Protein AF-A0A376ZIM9-F1 (afdb_monomer)

Solvent-accessible surface area (backbone atoms only — not comparable to full-atom values): 6672 Å² total; per-residue (Å²): 84,47,61,28,30,46,41,84,86,79,57,55,72,43,60,91,44,86,32,58,96,86,45,87,28,21,47,46,56,52,90,100,33,79,86,59,50,32,34,27,37,82,88,78,52,47,81,41,45,79,92,59,64,59,61,91,82,28,34,39,34,21,88,91,70,45,32,31,25,73,78,85,77,60,39,24,40,64,84,70,44,77,51,54,78,82,41,66,86,52,74,84,65,84,76,84,69,92,68,99,64,62,68,60,68,79,36,101

pLDDT: mean 83.56, std 18.48, range [37.84, 97.38]

Radius of gyration: 17.23 Å; Cα contacts (8 Å, |Δi|>4): 172; chains: 1; bounding box: 36×31×48 Å

Organism: Escherichia coli (NCBI:txid562)

Structure (mmCIF, N/CA/C/O backbone):
data_AF-A0A376ZIM9-F1
#
_entry.id   AF-A0A376ZIM9-F1
#
loop_
_atom_site.group_PDB
_atom_site.id
_atom_site.type_symbol
_atom_site.label_atom_id
_atom_site.label_alt_id
_atom_site.label_comp_id
_atom_site.label_asym_id
_atom_site.label_entity_id
_atom_site.label_seq_id
_atom_site.pdbx_PDB_ins_code
_atom_site.Cartn_x
_atom_site.Cartn_y
_atom_site.Cartn_z
_atom_site.occupancy
_atom_site.B_iso_or_equiv
_atom_site.auth_seq_id
_atom_site.auth_comp_id
_atom_site.auth_asym_id
_atom_site.auth_atom_id
_atom_site.pdbx_PDB_model_num
ATOM 1 N N . MET A 1 1 ? 9.281 7.325 -2.479 1.00 88.75 1 MET A N 1
ATOM 2 C CA . MET A 1 1 ? 8.373 6.208 -2.868 1.00 88.75 1 MET A CA 1
ATOM 3 C C . MET A 1 1 ? 7.380 5.901 -1.747 1.00 88.75 1 MET A C 1
ATOM 5 O O . MET A 1 1 ? 7.650 6.262 -0.607 1.00 88.75 1 MET A O 1
ATOM 9 N N . ARG A 1 2 ? 6.262 5.219 -2.035 1.00 94.75 2 ARG A N 1
ATOM 10 C CA . ARG A 1 2 ? 5.334 4.658 -1.029 1.00 94.75 2 ARG A CA 1
ATOM 11 C C . ARG A 1 2 ? 5.146 3.157 -1.237 1.00 94.75 2 ARG A C 1
ATOM 13 O O . ARG A 1 2 ? 5.186 2.696 -2.373 1.00 94.75 2 ARG A O 1
ATOM 20 N N . PHE A 1 3 ? 4.945 2.412 -0.153 1.00 95.88 3 PHE A N 1
ATOM 21 C CA . PHE A 1 3 ? 4.714 0.969 -0.205 1.00 95.88 3 PHE A CA 1
ATOM 22 C C . PHE A 1 3 ? 3.219 0.665 -0.320 1.00 95.88 3 PHE A C 1
ATOM 24 O O . PHE A 1 3 ? 2.446 0.974 0.587 1.00 95.88 3 PHE A O 1
ATOM 31 N N . TYR A 1 4 ? 2.830 0.075 -1.444 1.00 96.94 4 TYR A N 1
ATOM 32 C CA . TYR A 1 4 ? 1.470 -0.340 -1.752 1.00 96.94 4 TYR A CA 1
ATOM 33 C C . TYR A 1 4 ? 1.302 -1.832 -1.482 1.00 96.94 4 TYR A C 1
ATOM 35 O O . TYR A 1 4 ? 2.121 -2.645 -1.911 1.00 96.94 4 TYR A O 1
ATOM 43 N N . VAL A 1 5 ? 0.209 -2.183 -0.817 1.00 96.38 5 VAL A N 1
ATOM 44 C CA . VAL A 1 5 ? -0.208 -3.548 -0.488 1.00 96.38 5 VAL A CA 1
ATOM 45 C C . VAL A 1 5 ? -1.631 -3.769 -0.994 1.00 96.38 5 VAL A C 1
ATOM 47 O O . VAL A 1 5 ? -2.455 -2.853 -0.967 1.00 96.38 5 VAL A O 1
ATOM 50 N N . SER A 1 6 ? -1.927 -4.970 -1.483 1.00 96.44 6 SER A N 1
ATOM 51 C CA . SER A 1 6 ? -3.281 -5.319 -1.922 1.00 96.44 6 SER A CA 1
ATOM 52 C C . SER A 1 6 ? -4.182 -5.584 -0.722 1.00 96.44 6 SER A C 1
ATOM 54 O O . SER A 1 6 ? -3.791 -6.263 0.226 1.00 96.44 6 SER A O 1
ATOM 56 N N . CYS A 1 7 ? -5.413 -5.078 -0.764 1.00 96.69 7 CYS A N 1
ATOM 57 C CA . CYS A 1 7 ? -6.431 -5.476 0.201 1.00 96.69 7 CYS A CA 1
ATOM 58 C C . CYS A 1 7 ? -6.737 -6.982 0.049 1.00 96.69 7 CYS A C 1
ATOM 60 O O . CYS A 1 7 ? -7.053 -7.412 -1.061 1.00 96.69 7 CYS A O 1
ATOM 62 N N . PRO A 1 8 ? -6.731 -7.781 1.133 1.00 96.75 8 PRO A N 1
ATOM 63 C CA . PRO A 1 8 ? -7.021 -9.217 1.057 1.00 96.75 8 PRO A CA 1
ATOM 64 C C . PRO A 1 8 ? -8.478 -9.532 0.680 1.00 96.75 8 PRO A C 1
ATOM 66 O O . PRO A 1 8 ? -8.778 -10.653 0.278 1.00 96.75 8 PRO A O 1
ATOM 69 N N . HIS A 1 9 ? -9.388 -8.558 0.789 1.00 97.31 9 HIS A N 1
ATOM 70 C CA . HIS A 1 9 ? -10.812 -8.753 0.509 1.00 97.31 9 HIS A CA 1
ATOM 71 C C . HIS A 1 9 ? -11.238 -8.263 -0.880 1.00 97.31 9 HIS A C 1
ATOM 73 O O . HIS A 1 9 ? -12.077 -8.905 -1.505 1.00 97.31 9 HIS A O 1
ATOM 79 N N . CYS A 1 10 ? -10.681 -7.148 -1.374 1.00 96.94 10 CYS A N 1
ATOM 80 C CA . CYS A 1 10 ? -11.051 -6.585 -2.682 1.00 96.94 10 CYS A CA 1
ATOM 81 C C . CYS A 1 10 ? -9.926 -6.602 -3.728 1.00 96.94 10 CYS A C 1
ATOM 83 O O . CYS A 1 10 ? -10.190 -6.346 -4.896 1.00 96.94 10 CYS A O 1
ATOM 85 N N . GLY A 1 11 ? -8.684 -6.908 -3.342 1.00 95.50 11 GLY A N 1
ATOM 86 C CA . GLY A 1 11 ? -7.532 -6.996 -4.247 1.00 95.50 11 GLY A CA 1
ATOM 87 C C . GLY A 1 11 ? -6.909 -5.654 -4.646 1.00 95.50 11 GLY A C 1
ATOM 88 O O . GLY A 1 11 ? -5.746 -5.633 -5.056 1.00 95.50 11 GLY A O 1
ATOM 89 N N . GLU A 1 12 ? -7.628 -4.543 -4.476 1.00 96.50 12 GLU A N 1
ATOM 90 C CA . GLU A 1 12 ? -7.140 -3.211 -4.838 1.00 96.50 12 GLU A CA 1
ATOM 91 C C . GLU A 1 12 ? -5.893 -2.823 -4.034 1.00 96.50 12 GLU A C 1
ATOM 93 O O . GLU A 1 12 ? -5.822 -3.017 -2.813 1.00 96.50 12 GLU A O 1
ATOM 98 N N . ALA A 1 13 ? -4.895 -2.284 -4.736 1.00 95.06 13 ALA A N 1
ATOM 99 C CA . ALA A 1 13 ? -3.636 -1.855 -4.143 1.00 95.06 13 ALA A CA 1
ATOM 100 C C . ALA A 1 13 ? -3.784 -0.477 -3.488 1.00 95.06 13 ALA A C 1
ATOM 102 O O . ALA A 1 13 ? -4.355 0.448 -4.062 1.00 95.06 13 ALA A O 1
ATOM 103 N N . GLN A 1 14 ? -3.237 -0.331 -2.287 1.00 95.44 14 GLN A N 1
ATOM 104 C CA . GLN A 1 14 ? -3.276 0.905 -1.505 1.00 95.44 14 GLN A CA 1
ATOM 105 C C . GLN A 1 14 ? -2.013 1.012 -0.655 1.00 95.44 14 GLN A C 1
ATOM 107 O O . GLN A 1 14 ? -1.475 -0.002 -0.209 1.00 95.44 14 GLN A O 1
ATOM 112 N N . TYR A 1 15 ? -1.547 2.225 -0.383 1.00 95.25 15 TYR A N 1
ATOM 113 C CA . TYR A 1 15 ? -0.568 2.430 0.682 1.00 95.25 15 TYR A CA 1
ATOM 114 C C . TYR A 1 15 ? -1.299 2.731 1.987 1.00 95.25 15 TYR A C 1
ATOM 116 O O . TYR A 1 15 ? -2.338 3.394 2.003 1.00 95.25 15 TYR A O 1
ATOM 124 N N . LEU A 1 16 ? -0.762 2.229 3.096 1.00 94.06 16 LEU A N 1
ATOM 125 C CA . LEU A 1 16 ? -1.421 2.376 4.387 1.00 94.06 16 LEU A CA 1
ATOM 126 C C . LEU A 1 16 ? -1.259 3.801 4.923 1.00 94.06 16 LEU A C 1
ATOM 128 O O . LEU A 1 16 ? -0.153 4.342 4.979 1.00 94.06 16 LEU A O 1
ATOM 132 N N . LYS A 1 17 ? -2.378 4.398 5.333 1.00 93.31 17 LYS A N 1
ATOM 133 C CA . LYS A 1 17 ? -2.453 5.742 5.914 1.00 93.31 17 LYS A CA 1
ATOM 134 C C . LYS A 1 17 ? -2.888 5.675 7.372 1.00 93.31 17 LYS A C 1
ATOM 136 O O . LYS A 1 17 ? -3.780 4.907 7.736 1.00 93.31 17 LYS A O 1
ATOM 141 N N . PHE A 1 18 ? -2.324 6.549 8.197 1.00 90.12 18 PHE A N 1
ATOM 142 C CA . PHE A 1 18 ? -2.973 6.892 9.457 1.00 90.12 18 PHE A CA 1
ATOM 143 C C . PHE A 1 18 ? -4.256 7.656 9.122 1.00 90.12 18 PHE A C 1
ATOM 145 O O . PHE A 1 18 ? -4.209 8.643 8.389 1.00 90.12 18 PHE A O 1
ATOM 152 N N . GLY A 1 19 ? -5.397 7.149 9.585 1.00 82.50 19 GLY A N 1
ATOM 153 C CA . GLY A 1 19 ? -6.662 7.867 9.487 1.00 82.50 19 GLY A CA 1
ATOM 154 C C . GLY A 1 19 ? -6.821 8.815 10.673 1.00 82.50 19 GLY A C 1
ATOM 155 O O . GLY A 1 19 ? -6.282 8.561 11.749 1.00 82.50 19 GLY A O 1
ATOM 156 N N . ASP A 1 20 ? -7.581 9.889 10.487 1.00 85.56 20 ASP A N 1
ATOM 157 C CA . ASP A 1 20 ? -8.150 10.671 11.590 1.00 85.56 20 ASP A CA 1
ATOM 158 C C . ASP A 1 20 ? -9.634 10.313 11.794 1.00 85.56 20 ASP A C 1
ATOM 160 O O . ASP A 1 20 ? -10.154 9.408 11.140 1.00 85.56 20 ASP A O 1
ATOM 164 N N . GLU A 1 21 ? -10.333 10.992 12.705 1.00 84.44 21 GLU A N 1
ATOM 165 C CA . GLU A 1 21 ? -11.763 10.755 12.963 1.00 84.44 21 GLU A CA 1
ATOM 166 C C . GLU A 1 21 ? -12.638 10.990 11.718 1.00 84.44 21 GLU A C 1
ATOM 168 O O . GLU A 1 21 ? -13.624 10.285 11.512 1.00 84.44 21 GLU A O 1
ATOM 173 N N . SER A 1 22 ? -12.247 11.929 10.855 1.00 88.25 22 SER A N 1
ATOM 174 C CA . SER A 1 22 ? -13.001 12.325 9.662 1.00 88.25 22 SER A CA 1
ATOM 175 C C . SER A 1 22 ? -12.704 11.476 8.424 1.00 88.25 22 SER A C 1
ATOM 177 O O . SER A 1 22 ? -13.500 11.435 7.485 1.00 88.25 22 SER A O 1
ATOM 179 N N . THR A 1 23 ? -11.567 10.781 8.410 1.00 91.75 23 THR A N 1
ATOM 180 C CA . THR A 1 23 ? -11.124 9.982 7.269 1.00 91.75 23 THR A CA 1
ATOM 181 C C . THR A 1 23 ? -11.912 8.667 7.235 1.00 91.75 23 THR A C 1
ATOM 183 O O . THR A 1 23 ? -11.852 7.909 8.204 1.00 91.75 23 THR A O 1
ATOM 186 N N . PRO A 1 24 ? -12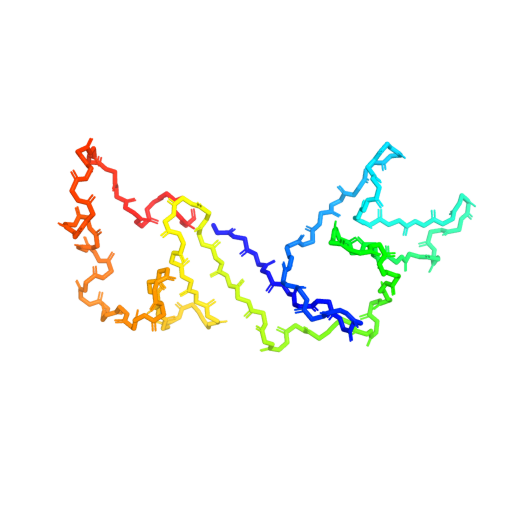.630 8.328 6.148 1.00 92.88 24 PRO A N 1
ATOM 187 C CA . PRO A 1 24 ? -13.461 7.117 6.093 1.00 92.88 24 PRO A CA 1
ATOM 188 C C . PRO A 1 24 ? -12.655 5.809 5.966 1.00 92.88 24 PRO A C 1
ATOM 190 O O . PRO A 1 24 ? -13.226 4.725 6.014 1.00 92.88 24 PRO A O 1
ATOM 193 N N . PHE A 1 25 ? -11.335 5.904 5.816 1.00 95.56 25 PHE A N 1
ATOM 194 C CA . PHE A 1 25 ? -10.394 4.793 5.688 1.00 95.56 25 PHE A CA 1
ATOM 195 C C . PHE A 1 25 ? -9.175 4.996 6.604 1.00 95.56 25 PHE A C 1
ATOM 197 O O . PHE A 1 25 ? -9.082 5.994 7.325 1.00 95.56 25 PHE A O 1
ATOM 204 N N . GLY A 1 26 ? -8.220 4.067 6.562 1.00 95.56 26 GLY A N 1
ATOM 205 C CA . GLY A 1 26 ? -6.970 4.154 7.317 1.00 95.56 26 GLY A CA 1
ATOM 206 C C . GLY A 1 26 ? -6.982 3.328 8.601 1.00 95.56 26 GLY A C 1
ATOM 207 O O . GLY A 1 26 ? -7.874 2.511 8.824 1.00 95.56 26 GLY A O 1
ATOM 208 N N . LEU A 1 27 ? -5.973 3.537 9.446 1.00 94.25 27 LEU A N 1
ATOM 209 C CA . LEU A 1 27 ? -5.867 2.886 10.756 1.00 94.25 27 LEU A CA 1
ATOM 210 C C . LEU A 1 27 ? -6.982 3.361 11.705 1.00 94.25 27 LEU A C 1
ATOM 212 O O . LEU A 1 27 ? -7.154 4.566 11.889 1.00 94.25 27 LEU A O 1
ATOM 216 N N . LYS A 1 28 ? -7.713 2.424 12.313 1.00 93.50 28 LYS A N 1
ATOM 217 C CA . LYS A 1 28 ? -8.847 2.665 13.218 1.00 93.50 28 LYS A CA 1
ATOM 218 C C . LYS A 1 28 ? -8.797 1.729 14.420 1.00 93.50 28 LYS A C 1
ATOM 220 O O . LYS A 1 28 ? -8.171 0.677 14.361 1.00 93.50 28 LYS A O 1
ATOM 225 N N . TRP A 1 29 ? -9.463 2.127 15.496 1.00 93.38 29 TRP A N 1
ATOM 226 C CA . TRP A 1 29 ? -9.678 1.341 16.709 1.00 93.38 29 TRP A CA 1
ATOM 227 C C . TRP A 1 29 ? -10.943 1.852 17.408 1.00 93.38 29 TRP A C 1
ATOM 229 O O . TRP A 1 29 ? -11.370 2.992 17.195 1.00 93.38 29 TRP A O 1
ATOM 239 N N . GLU A 1 30 ? -11.558 1.014 18.231 1.00 90.62 30 GLU A N 1
ATOM 240 C CA . GLU A 1 30 ? -12.664 1.398 19.098 1.00 90.62 30 GLU A CA 1
ATOM 241 C C . GLU A 1 30 ? -12.188 2.317 20.228 1.00 90.62 30 GLU A C 1
ATOM 243 O O . GLU A 1 30 ? -11.066 2.222 20.735 1.00 90.62 30 GLU A O 1
ATOM 248 N N . LYS A 1 31 ? -13.064 3.234 20.647 1.00 90.25 31 LYS A N 1
ATOM 249 C CA . LYS A 1 31 ? -12.766 4.154 21.744 1.00 90.25 31 LYS A CA 1
ATOM 250 C C . LYS A 1 31 ? -12.457 3.361 23.020 1.00 90.25 31 LYS A C 1
ATOM 252 O O . LYS A 1 31 ? -13.179 2.433 23.359 1.00 90.25 31 LYS A O 1
ATOM 257 N N . ASP A 1 32 ? -11.393 3.758 23.715 1.00 93.38 32 ASP A N 1
ATOM 258 C CA . ASP A 1 32 ? -10.913 3.131 24.955 1.00 93.38 32 ASP A CA 1
ATOM 259 C C . ASP A 1 32 ? -10.397 1.675 24.804 1.00 93.38 32 ASP A C 1
ATOM 261 O O . ASP A 1 32 ? -10.078 1.045 25.810 1.00 93.38 32 ASP A O 1
ATOM 265 N N . SER A 1 33 ? -10.236 1.162 23.572 1.00 93.25 33 SER A N 1
ATOM 266 C CA . SER A 1 33 ? -9.708 -0.185 23.272 1.00 93.25 33 SER A CA 1
ATOM 267 C C . SER A 1 33 ? -8.653 -0.136 22.149 1.00 93.25 33 SER A C 1
ATOM 269 O O . SER A 1 33 ? -8.947 -0.426 20.988 1.00 93.25 33 SER A O 1
ATOM 271 N N . PRO A 1 34 ? -7.400 0.265 22.431 1.00 89.25 34 PRO A N 1
ATOM 272 C CA . PRO A 1 34 ? -6.340 0.348 21.416 1.00 89.25 34 PRO A CA 1
ATOM 273 C C . PRO A 1 34 ? -5.959 -1.009 20.792 1.00 89.25 34 PRO A C 1
ATOM 275 O O . PRO A 1 34 ? -5.399 -1.053 19.700 1.00 89.25 34 PRO A O 1
ATOM 278 N N . GLU A 1 35 ? -6.254 -2.120 21.463 1.00 92.31 35 GLU A N 1
ATOM 279 C CA . GLU A 1 35 ? -6.044 -3.485 20.974 1.00 92.31 35 GLU A CA 1
ATOM 280 C C . GLU A 1 35 ? -7.012 -3.892 19.856 1.00 92.31 35 GLU A C 1
ATOM 282 O O . GLU A 1 35 ? -6.709 -4.812 19.099 1.00 92.31 35 GLU A O 1
ATOM 287 N N . SER A 1 36 ? -8.135 -3.184 19.704 1.00 92.44 36 SER A N 1
ATOM 288 C CA . SER A 1 36 ? -9.106 -3.391 18.621 1.00 92.44 36 SER A CA 1
ATOM 289 C C . SER A 1 36 ? -8.643 -2.818 17.276 1.00 92.44 36 SER A C 1
ATOM 291 O O . SER A 1 36 ? -9.456 -2.569 16.395 1.00 92.44 36 SER A O 1
ATOM 293 N N . VAL A 1 37 ? -7.345 -2.561 17.104 1.00 93.62 37 VAL A N 1
ATOM 294 C CA . VAL A 1 37 ? -6.812 -1.899 15.914 1.00 93.62 37 VAL A CA 1
ATOM 295 C C . VAL A 1 37 ? -7.053 -2.711 14.634 1.00 93.62 37 VAL A C 1
ATOM 297 O O . VAL A 1 37 ? -6.775 -3.911 14.555 1.00 93.62 37 VAL A O 1
ATOM 300 N N . PHE A 1 38 ? -7.535 -2.036 13.596 1.00 95.19 38 PHE A N 1
ATOM 301 C CA . PHE A 1 38 ? -7.689 -2.564 12.242 1.00 95.19 38 PHE A CA 1
ATOM 302 C C . PHE A 1 38 ? -7.433 -1.467 11.209 1.00 95.19 38 PHE A C 1
ATOM 304 O O . PHE A 1 38 ? -7.355 -0.278 11.524 1.00 95.19 38 PHE A O 1
ATOM 311 N N . TYR A 1 39 ? -7.299 -1.865 9.950 1.00 96.44 39 TYR A N 1
ATOM 312 C CA . TYR A 1 39 ? -7.207 -0.943 8.828 1.00 96.44 39 TYR A CA 1
ATOM 313 C C . TYR A 1 39 ? -8.491 -0.986 7.999 1.00 96.44 39 TYR A C 1
ATOM 315 O O . TYR A 1 39 ? -8.965 -2.065 7.655 1.00 96.44 39 TYR A O 1
ATOM 323 N N . LEU A 1 40 ? -9.039 0.175 7.642 1.00 97.06 40 LEU A N 1
ATOM 324 C CA . LEU A 1 40 ? -10.118 0.287 6.660 1.00 97.06 40 LEU A CA 1
ATOM 325 C C . LEU A 1 40 ? -9.546 0.577 5.278 1.00 97.06 40 LEU A C 1
ATOM 327 O O . LEU A 1 40 ? -8.850 1.576 5.084 1.00 97.06 40 LEU A O 1
ATOM 331 N N . CYS A 1 41 ? -9.869 -0.283 4.314 1.00 96.56 41 CYS A N 1
ATOM 332 C CA . CYS A 1 41 ? -9.483 -0.112 2.916 1.00 96.56 41 CYS A CA 1
ATOM 333 C C . CYS A 1 41 ? -10.040 1.193 2.324 1.00 96.56 41 CYS A C 1
ATOM 335 O O . CYS A 1 41 ? -11.218 1.498 2.494 1.00 96.56 41 CYS A O 1
ATOM 337 N N . GLU A 1 42 ? -9.215 1.928 1.576 1.00 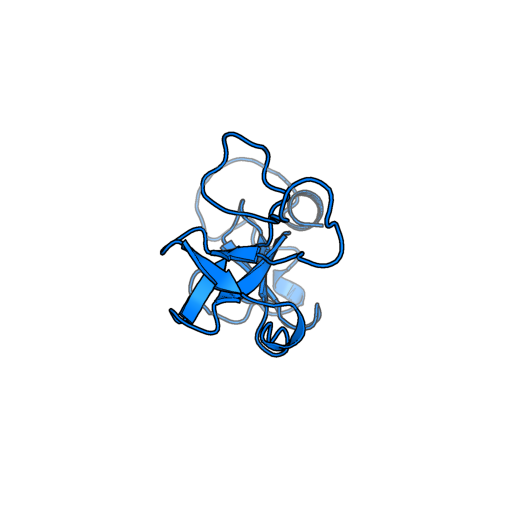96.38 42 GLU A N 1
ATOM 338 C CA . GLU A 1 42 ? -9.604 3.206 0.964 1.00 96.38 42 GLU A CA 1
ATOM 339 C C . GLU A 1 42 ? -10.567 3.061 -0.217 1.00 96.38 42 GLU A C 1
ATOM 341 O O . GLU A 1 42 ? -11.317 3.987 -0.509 1.00 96.38 42 GLU A O 1
ATOM 346 N N . HIS A 1 43 ? -10.577 1.892 -0.862 1.00 96.88 43 HIS A N 1
ATOM 347 C CA . HIS A 1 43 ? -11.388 1.638 -2.053 1.00 96.88 43 HIS A CA 1
ATOM 348 C C . HIS A 1 43 ? -12.819 1.230 -1.707 1.00 96.88 43 HIS A C 1
ATOM 350 O O . HIS A 1 43 ? -13.775 1.741 -2.282 1.00 96.88 43 HIS A O 1
ATOM 356 N N . HIS A 1 44 ? -12.967 0.312 -0.748 1.00 96.69 44 HIS A N 1
ATOM 357 C CA . HIS A 1 44 ? -14.252 -0.333 -0.447 1.00 96.69 44 HIS A CA 1
ATOM 358 C C . HIS A 1 44 ? -14.586 -0.404 1.052 1.00 96.69 44 HIS A C 1
ATOM 360 O O . HIS A 1 44 ? -15.577 -1.028 1.423 1.00 96.69 44 HIS A O 1
ATOM 366 N N . GLY A 1 45 ? -13.771 0.187 1.933 1.00 95.50 45 GLY A N 1
ATOM 367 C CA . GLY A 1 45 ? -14.031 0.177 3.378 1.00 95.50 45 GLY A CA 1
ATOM 368 C C . GLY A 1 45 ? -13.945 -1.207 4.028 1.00 95.50 45 GLY A C 1
ATOM 369 O O . GLY A 1 45 ? -14.516 -1.417 5.094 1.00 95.50 45 GLY A O 1
ATOM 370 N N . CYS A 1 46 ? -13.262 -2.171 3.402 1.00 97.38 46 CYS A N 1
ATOM 371 C CA . CYS A 1 46 ? -13.036 -3.487 3.995 1.00 97.38 46 CYS A CA 1
ATOM 372 C C . CYS A 1 46 ? -12.255 -3.351 5.309 1.00 97.38 46 CYS A C 1
ATOM 374 O O . CYS A 1 46 ? -11.232 -2.665 5.337 1.00 97.38 46 CYS A O 1
ATOM 376 N N . VAL A 1 47 ? -12.714 -4.032 6.358 1.00 96.69 47 VAL A N 1
ATOM 377 C CA . VAL A 1 47 ? -11.971 -4.196 7.614 1.00 96.69 47 VAL A CA 1
ATOM 378 C C . VAL A 1 47 ? -10.852 -5.198 7.367 1.00 96.69 47 VAL A C 1
ATOM 380 O O . VAL A 1 47 ? -11.130 -6.299 6.917 1.00 96.69 47 VAL A O 1
ATOM 383 N N . ILE A 1 48 ? -9.608 -4.802 7.624 1.00 96.81 48 ILE A N 1
ATOM 384 C CA . ILE A 1 48 ? -8.416 -5.634 7.452 1.00 96.81 48 ILE A CA 1
ATOM 385 C C . ILE A 1 48 ? -7.706 -5.711 8.799 1.00 96.81 48 ILE A C 1
ATOM 387 O O . ILE A 1 48 ? -7.240 -4.690 9.322 1.00 96.81 48 ILE A O 1
ATOM 391 N N . HIS A 1 49 ? -7.583 -6.912 9.351 1.00 95.19 49 HIS A N 1
ATOM 392 C CA . HIS A 1 49 ? -6.769 -7.139 10.537 1.00 95.19 49 HIS A CA 1
ATOM 393 C C . HIS A 1 49 ? -5.299 -7.348 10.176 1.00 95.19 49 HIS A C 1
ATOM 395 O O . HIS A 1 49 ? -4.951 -7.825 9.095 1.00 95.19 49 HIS A O 1
ATOM 401 N N . GLN A 1 50 ? -4.411 -7.041 11.124 1.00 91.19 50 GLN A N 1
ATOM 402 C CA . GLN A 1 50 ? -2.963 -7.183 10.941 1.00 91.19 50 GLN A CA 1
ATOM 403 C C . GLN A 1 50 ? -2.547 -8.595 10.490 1.00 91.19 50 GLN A C 1
ATOM 405 O O . GLN A 1 50 ? -1.603 -8.735 9.719 1.00 91.19 50 GLN A O 1
ATOM 410 N N . SER A 1 51 ? -3.245 -9.639 10.946 1.00 93.62 51 SER A N 1
ATOM 411 C CA . SER A 1 51 ? -2.982 -11.033 10.563 1.00 93.62 51 SER A CA 1
ATOM 412 C C . SER A 1 51 ? -3.370 -11.375 9.121 1.00 93.62 51 SER A C 1
ATOM 414 O O . SER A 1 51 ? -2.913 -12.388 8.604 1.00 93.62 51 SER A O 1
ATOM 416 N N . GLU A 1 52 ? -4.223 -10.570 8.487 1.00 95.19 52 GLU A N 1
ATOM 417 C CA . GLU A 1 52 ? -4.710 -10.780 7.115 1.00 95.19 52 GLU A CA 1
ATOM 418 C C . GLU A 1 52 ? -3.874 -10.023 6.079 1.00 95.19 52 GLU A C 1
ATOM 420 O O . GLU A 1 52 ? -3.996 -10.260 4.877 1.00 95.19 52 GLU A O 1
ATOM 425 N N . LEU A 1 53 ? -3.033 -9.090 6.529 1.00 91.69 53 LEU A N 1
ATOM 426 C CA . LEU A 1 53 ? -2.267 -8.223 5.651 1.00 91.69 53 LEU A CA 1
ATOM 427 C C . LEU A 1 53 ? -1.060 -8.964 5.052 1.00 91.69 53 LEU A C 1
ATOM 429 O O . LEU A 1 53 ? 0.015 -9.023 5.653 1.00 91.69 53 LEU A O 1
ATOM 433 N N . ASP A 1 54 ? -1.222 -9.480 3.834 1.00 91.69 54 ASP A N 1
ATOM 434 C CA . ASP A 1 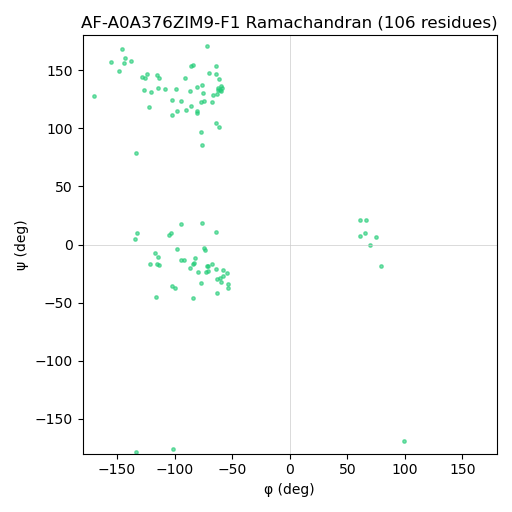54 ? -0.127 -10.049 3.046 1.00 91.69 54 ASP A CA 1
ATOM 435 C C . ASP A 1 54 ? 0.694 -8.952 2.347 1.00 91.69 54 ASP A C 1
ATOM 437 O O . ASP A 1 54 ? 0.235 -8.273 1.427 1.00 91.69 54 ASP A O 1
ATOM 441 N N . GLN A 1 55 ? 1.946 -8.799 2.777 1.00 92.00 55 GLN A N 1
ATOM 442 C CA . GLN A 1 55 ? 2.889 -7.826 2.220 1.00 92.00 55 GLN A CA 1
ATOM 443 C C . GLN A 1 55 ? 3.852 -8.443 1.196 1.00 92.00 55 GLN A C 1
ATOM 445 O O . GLN A 1 55 ? 4.639 -7.716 0.591 1.00 92.00 55 GLN A O 1
ATOM 450 N N . SER A 1 56 ? 3.799 -9.760 0.968 1.00 91.31 56 SER A N 1
ATOM 451 C CA . SER A 1 56 ? 4.743 -10.478 0.096 1.00 91.31 56 SER A CA 1
ATOM 452 C C . SER A 1 56 ? 4.721 -9.988 -1.356 1.00 91.31 56 SER A C 1
ATOM 454 O O . SER A 1 56 ? 5.734 -10.033 -2.052 1.00 91.31 56 SER A O 1
ATOM 456 N N . ASN A 1 57 ? 3.574 -9.474 -1.803 1.00 88.62 57 ASN A N 1
ATOM 457 C CA . ASN A 1 57 ? 3.374 -8.931 -3.143 1.00 88.62 57 ASN A CA 1
ATOM 458 C C . ASN A 1 57 ? 3.362 -7.400 -3.209 1.00 88.62 57 ASN A C 1
ATOM 460 O O . ASN A 1 57 ? 3.024 -6.841 -4.258 1.00 88.62 57 ASN A O 1
ATOM 464 N N . GLY A 1 58 ? 3.721 -6.731 -2.114 1.00 94.94 58 GLY A N 1
ATOM 465 C CA . GLY A 1 58 ? 3.733 -5.279 -2.054 1.00 94.94 58 GLY A CA 1
ATOM 466 C C . GLY A 1 58 ? 4.744 -4.657 -3.019 1.00 94.94 58 GLY A C 1
ATOM 467 O O . GLY A 1 58 ? 5.743 -5.272 -3.401 1.00 94.94 58 GLY A O 1
ATOM 468 N N . ARG A 1 59 ? 4.468 -3.424 -3.440 1.00 96.12 59 ARG A N 1
ATOM 469 C CA . ARG A 1 59 ? 5.296 -2.671 -4.389 1.00 96.12 59 ARG A CA 1
ATOM 470 C C . ARG A 1 59 ? 5.646 -1.313 -3.809 1.00 96.12 59 ARG A C 1
ATOM 472 O O . ARG A 1 59 ? 4.772 -0.590 -3.340 1.00 96.12 59 ARG A O 1
ATOM 479 N N . TRP A 1 60 ? 6.909 -0.932 -3.896 1.00 95.38 60 TRP A N 1
ATOM 480 C CA . TRP A 1 60 ? 7.324 0.452 -3.714 1.00 95.38 60 TRP A CA 1
ATOM 481 C C . TRP A 1 60 ? 7.071 1.200 -5.011 1.00 95.38 60 TRP A C 1
ATOM 483 O O . TRP A 1 60 ? 7.685 0.874 -6.020 1.00 95.38 60 TRP A O 1
ATOM 493 N N . ILE A 1 61 ? 6.168 2.175 -4.993 1.00 94.81 61 ILE A N 1
ATOM 494 C CA . ILE A 1 61 ? 5.778 2.962 -6.165 1.00 94.81 61 ILE A CA 1
ATOM 495 C C . ILE A 1 61 ? 6.212 4.414 -5.949 1.00 94.81 61 ILE A C 1
ATOM 497 O O . ILE A 1 61 ? 6.026 4.983 -4.866 1.00 94.81 61 ILE A O 1
ATOM 501 N N . CYS A 1 62 ? 6.816 5.027 -6.963 1.00 91.69 62 CYS A N 1
ATOM 502 C CA . CYS A 1 62 ? 7.047 6.464 -6.990 1.00 91.69 62 CYS A CA 1
ATOM 503 C C . CYS A 1 62 ? 5.814 7.172 -7.551 1.00 91.69 62 CYS A C 1
ATOM 505 O O . CYS A 1 62 ? 5.441 6.957 -8.697 1.00 91.69 62 CYS A O 1
ATOM 507 N N . GLU A 1 63 ? 5.190 8.041 -6.763 1.00 89.00 63 GLU A N 1
ATOM 508 C CA . GLU A 1 63 ? 3.947 8.717 -7.164 1.00 89.00 63 GLU A CA 1
ATOM 509 C C . GLU A 1 63 ? 4.165 9.769 -8.257 1.00 89.00 63 GLU A C 1
ATOM 511 O O . GLU A 1 63 ? 3.244 10.074 -9.006 1.00 89.00 63 GLU A O 1
ATOM 516 N N . ASN A 1 64 ? 5.392 10.283 -8.387 1.00 86.88 64 ASN A N 1
ATOM 517 C CA . ASN A 1 64 ? 5.730 11.280 -9.399 1.00 86.88 64 ASN A CA 1
ATOM 518 C C . ASN A 1 64 ? 5.887 10.661 -10.795 1.00 86.88 64 ASN A C 1
ATOM 520 O O . ASN A 1 64 ? 5.605 11.319 -11.789 1.00 86.88 64 ASN A O 1
ATOM 524 N N . THR A 1 65 ? 6.374 9.418 -10.873 1.00 86.50 65 THR A N 1
ATOM 525 C CA . THR A 1 65 ? 6.799 8.789 -12.138 1.00 86.50 65 THR A CA 1
ATOM 526 C C . THR A 1 65 ? 6.048 7.500 -12.463 1.00 86.50 65 THR A C 1
ATOM 528 O O . THR A 1 65 ? 6.124 7.009 -13.584 1.00 86.50 65 THR A O 1
ATOM 531 N N . GLY A 1 66 ? 5.372 6.897 -11.483 1.00 90.69 66 GLY A N 1
ATOM 532 C CA . GLY A 1 66 ? 4.772 5.566 -11.585 1.00 90.69 66 GLY A CA 1
ATOM 533 C C . GLY A 1 66 ? 5.783 4.412 -11.646 1.00 90.69 66 GLY A C 1
ATOM 534 O O . GLY A 1 66 ? 5.375 3.255 -11.699 1.00 90.69 66 GLY A O 1
ATOM 535 N N . MET A 1 67 ? 7.092 4.693 -11.608 1.00 91.81 67 MET A N 1
ATOM 536 C CA . MET A 1 67 ? 8.127 3.663 -11.501 1.00 91.81 67 MET A CA 1
ATOM 537 C C . MET A 1 67 ? 7.965 2.888 -10.194 1.00 91.81 67 MET A C 1
ATOM 539 O O . MET A 1 67 ? 7.663 3.478 -9.152 1.00 91.81 67 MET A O 1
ATOM 543 N N . TRP A 1 68 ? 8.216 1.582 -10.227 1.00 94.31 68 TRP A N 1
ATOM 544 C CA . TRP A 1 68 ? 8.069 0.741 -9.049 1.00 94.31 68 TRP A CA 1
ATOM 545 C C . TRP A 1 68 ? 9.124 -0.360 -8.933 1.00 94.31 68 TRP A C 1
ATOM 547 O O . TRP A 1 68 ? 9.781 -0.736 -9.901 1.00 94.31 68 TRP A O 1
ATOM 557 N N . THR A 1 69 ? 9.286 -0.877 -7.717 1.00 94.69 69 THR A N 1
ATOM 558 C CA . THR A 1 69 ? 10.146 -2.023 -7.394 1.00 94.69 69 THR A CA 1
ATOM 559 C C . THR A 1 69 ? 9.507 -2.883 -6.301 1.00 94.69 69 THR A C 1
ATOM 561 O O . THR A 1 69 ? 8.672 -2.411 -5.528 1.00 94.69 69 THR A O 1
ATOM 564 N N . ARG A 1 70 ? 9.880 -4.163 -6.240 1.00 94.06 70 ARG A N 1
ATOM 565 C CA . ARG A 1 70 ? 9.506 -5.088 -5.152 1.00 94.06 70 ARG A CA 1
ATOM 566 C C . ARG A 1 70 ? 10.643 -5.305 -4.161 1.00 94.06 70 ARG A C 1
ATOM 568 O O . ARG A 1 70 ? 10.391 -5.456 -2.973 1.00 94.06 70 ARG A O 1
ATOM 575 N N . ASP A 1 71 ? 11.873 -5.328 -4.657 1.00 9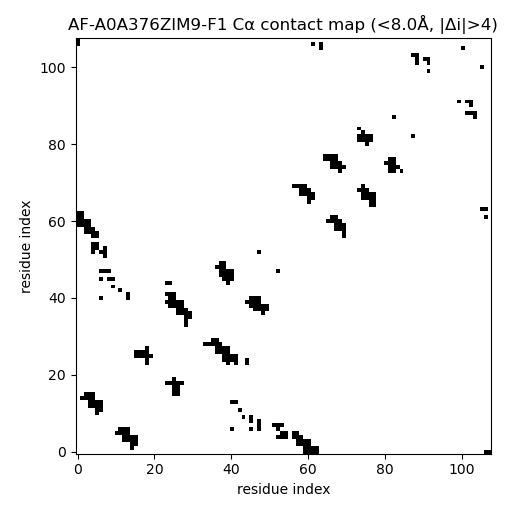1.81 71 ASP A N 1
ATOM 576 C CA . ASP A 1 71 ? 13.072 -5.760 -3.934 1.00 91.81 71 ASP A CA 1
ATOM 577 C C . ASP A 1 71 ? 14.107 -4.637 -3.749 1.00 91.81 71 ASP A C 1
ATOM 579 O O . ASP A 1 71 ? 15.097 -4.829 -3.046 1.00 91.81 71 ASP A O 1
ATOM 583 N N . GLY A 1 72 ? 13.895 -3.469 -4.363 1.00 88.19 72 GLY A N 1
ATOM 584 C CA . GLY A 1 72 ? 14.863 -2.371 -4.372 1.00 88.19 72 GLY A CA 1
ATOM 585 C C . GLY A 1 72 ? 16.049 -2.594 -5.314 1.00 88.19 72 GLY A C 1
ATOM 586 O O . GLY A 1 72 ? 16.982 -1.794 -5.302 1.00 88.19 72 GLY A O 1
ATOM 587 N N . LEU A 1 73 ? 16.028 -3.660 -6.120 1.00 88.38 73 LEU A N 1
ATOM 588 C CA . LEU A 1 73 ? 17.092 -4.031 -7.056 1.00 88.38 73 LEU A CA 1
ATOM 589 C C . LEU A 1 73 ? 16.599 -3.972 -8.503 1.00 88.38 73 LEU A C 1
ATOM 591 O O . LEU A 1 73 ? 17.274 -3.410 -9.364 1.00 88.38 73 LEU A O 1
ATOM 595 N N . THR A 1 74 ? 15.410 -4.516 -8.758 1.00 91.00 74 THR A N 1
ATOM 596 C CA . THR A 1 74 ? 14.775 -4.550 -10.076 1.00 91.00 74 THR A CA 1
ATOM 597 C C . THR A 1 74 ? 13.694 -3.482 -10.141 1.00 91.00 74 THR A C 1
ATOM 599 O O . THR A 1 74 ? 12.782 -3.453 -9.309 1.00 91.00 74 THR A O 1
ATOM 602 N N . PHE A 1 75 ? 13.785 -2.599 -11.131 1.00 91.19 75 PHE A N 1
ATOM 603 C CA . PHE A 1 75 ? 12.871 -1.474 -11.301 1.00 91.19 75 PHE A CA 1
ATOM 604 C C . PHE A 1 75 ? 12.065 -1.619 -12.581 1.00 91.19 75 PHE A C 1
ATOM 606 O O . PHE A 1 75 ? 12.566 -2.096 -13.596 1.00 91.19 75 PHE A O 1
ATOM 613 N N . PHE A 1 76 ? 10.824 -1.157 -12.532 1.00 92.69 76 PHE A N 1
ATOM 614 C CA . PHE A 1 76 ? 9.879 -1.210 -13.635 1.00 92.69 76 PHE A CA 1
ATOM 615 C C . PHE A 1 76 ? 9.288 0.173 -13.870 1.00 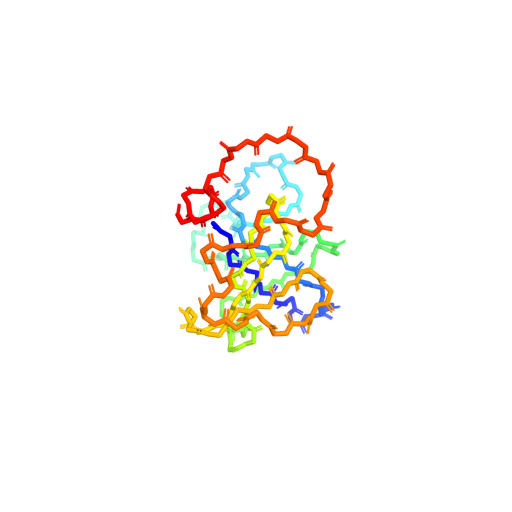92.69 76 PHE A C 1
ATOM 617 O O . PHE A 1 76 ? 9.053 0.923 -12.921 1.00 92.69 76 PHE A O 1
ATOM 624 N N . SER A 1 77 ? 9.042 0.524 -15.128 1.00 90.88 77 SER A N 1
ATOM 625 C CA . SER A 1 77 ? 8.320 1.747 -15.474 1.00 90.88 77 SER A CA 1
ATOM 626 C C . SER A 1 77 ? 6.835 1.627 -15.124 1.00 90.88 77 SER A C 1
ATOM 628 O O . SER A 1 77 ? 6.335 0.540 -14.833 1.00 90.88 77 SER A O 1
ATOM 630 N N . ALA A 1 78 ? 6.101 2.739 -15.209 1.00 90.75 78 ALA A N 1
ATOM 631 C CA . ALA A 1 78 ? 4.647 2.744 -15.024 1.00 90.75 78 ALA A CA 1
ATOM 632 C C . ALA A 1 78 ? 3.900 1.818 -16.008 1.00 90.75 78 ALA A C 1
ATOM 634 O O . ALA A 1 78 ? 2.780 1.403 -15.734 1.00 90.75 78 ALA A O 1
ATOM 635 N N . ALA A 1 79 ? 4.524 1.488 -17.145 1.00 92.69 79 ALA A N 1
ATOM 636 C CA . ALA A 1 79 ? 4.004 0.568 -18.154 1.00 92.69 79 ALA A CA 1
ATOM 637 C C . ALA A 1 79 ? 4.505 -0.884 -17.973 1.00 92.69 79 ALA A C 1
ATOM 639 O O . ALA A 1 79 ? 4.478 -1.653 -18.930 1.00 92.69 79 ALA A O 1
ATOM 640 N N . ASP A 1 80 ? 5.016 -1.237 -16.786 1.00 93.69 80 ASP A N 1
ATOM 641 C CA . ASP A 1 80 ? 5.522 -2.571 -16.416 1.00 93.69 80 ASP A CA 1
ATOM 642 C C . ASP A 1 80 ?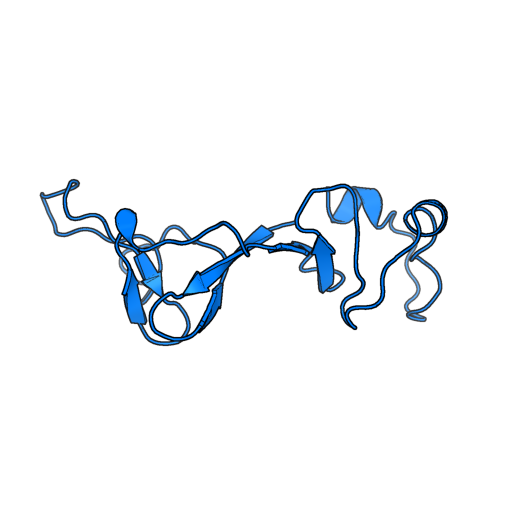 6.710 -3.084 -17.256 1.00 93.69 80 ASP A C 1
ATOM 644 O O . ASP A 1 80 ? 7.006 -4.279 -17.279 1.00 93.69 80 ASP A O 1
ATOM 648 N N . ASN A 1 81 ? 7.451 -2.187 -17.913 1.00 93.25 81 ASN A N 1
ATOM 649 C CA . ASN A 1 81 ? 8.695 -2.557 -18.589 1.00 93.25 81 ASN A CA 1
ATOM 650 C C . ASN A 1 81 ? 9.861 -2.498 -17.602 1.00 93.25 81 ASN A C 1
ATOM 652 O O . ASN A 1 81 ? 10.020 -1.491 -16.909 1.00 93.25 81 ASN A O 1
ATOM 656 N N . GLU A 1 82 ? 10.693 -3.541 -17.565 1.00 92.31 82 GLU A N 1
ATOM 657 C CA . GLU A 1 82 ? 11.919 -3.538 -16.763 1.00 92.31 82 GLU A CA 1
ATOM 658 C C . GLU A 1 82 ? 12.843 -2.403 -17.217 1.00 92.31 82 GLU A C 1
ATOM 660 O O . GLU A 1 82 ? 13.099 -2.207 -18.409 1.00 92.31 82 GLU A O 1
ATOM 665 N N . ILE A 1 83 ? 13.341 -1.643 -16.249 1.00 88.12 83 ILE A N 1
ATOM 666 C CA . ILE A 1 83 ? 14.288 -0.565 -16.470 1.00 88.12 83 ILE A CA 1
ATOM 667 C C . ILE A 1 83 ? 15.683 -1.118 -16.174 1.00 88.12 83 ILE A C 1
ATOM 669 O O . ILE A 1 83 ? 15.983 -1.430 -15.018 1.00 88.12 83 ILE A O 1
ATOM 673 N N . PRO A 1 84 ? 16.570 -1.206 -17.179 1.00 84.50 84 PRO A N 1
ATOM 674 C CA . PRO A 1 84 ? 17.913 -1.706 -16.949 1.00 84.50 84 PRO A CA 1
ATOM 675 C C . PRO A 1 84 ? 18.674 -0.772 -15.993 1.00 84.50 84 PRO A C 1
ATOM 677 O O . PRO A 1 84 ? 18.507 0.449 -16.078 1.00 84.50 84 PRO A O 1
ATOM 680 N N . PRO A 1 85 ? 19.581 -1.293 -15.144 1.00 76.00 85 PRO A N 1
ATOM 681 C CA . PRO A 1 85 ? 20.298 -0.482 -14.157 1.00 76.00 85 PRO A CA 1
ATOM 682 C C . PRO A 1 85 ? 21.017 0.737 -14.749 1.00 76.00 85 PRO A C 1
ATOM 684 O O . PRO A 1 85 ? 21.001 1.819 -14.170 1.00 76.00 85 PRO A O 1
ATOM 687 N N . ALA A 1 86 ? 21.586 0.591 -15.951 1.00 72.56 86 ALA A N 1
ATOM 688 C CA . ALA A 1 86 ? 22.238 1.686 -16.670 1.00 72.56 86 ALA A CA 1
ATOM 689 C C . ALA A 1 86 ? 21.269 2.820 -17.047 1.00 72.56 86 ALA A C 1
ATOM 691 O O . ALA A 1 86 ? 21.674 3.977 -17.125 1.00 72.56 86 ALA A O 1
ATOM 692 N N . ALA A 1 87 ? 19.990 2.505 -17.264 1.00 67.75 87 ALA A N 1
ATOM 693 C CA . ALA A 1 87 ? 18.969 3.489 -17.576 1.00 67.75 87 ALA A CA 1
ATOM 694 C C . ALA A 1 87 ? 18.385 4.151 -16.327 1.00 67.75 87 ALA A C 1
ATOM 696 O O . ALA A 1 87 ? 17.851 5.237 -16.475 1.00 67.75 87 ALA A O 1
ATOM 697 N N . LEU A 1 88 ? 18.541 3.612 -15.110 1.00 60.59 88 LEU A N 1
ATOM 698 C CA . LEU A 1 88 ? 18.038 4.261 -13.883 1.00 60.59 88 LEU A CA 1
ATOM 699 C C . LEU A 1 88 ? 18.607 5.675 -13.672 1.00 60.59 88 LEU A C 1
ATOM 701 O O . LEU A 1 88 ? 17.942 6.537 -13.107 1.00 60.59 88 LEU A O 1
ATOM 705 N N . HIS A 1 89 ? 19.805 5.940 -14.199 1.00 56.12 89 HIS A N 1
ATOM 706 C CA . HIS A 1 89 ? 20.436 7.265 -14.209 1.00 56.12 89 HIS A CA 1
ATOM 707 C C . HIS A 1 89 ? 19.935 8.172 -15.358 1.00 56.12 89 HIS A C 1
ATOM 709 O O . HIS A 1 89 ? 20.220 9.368 -15.377 1.00 56.12 89 HIS A O 1
ATOM 715 N N . HIS A 1 90 ? 19.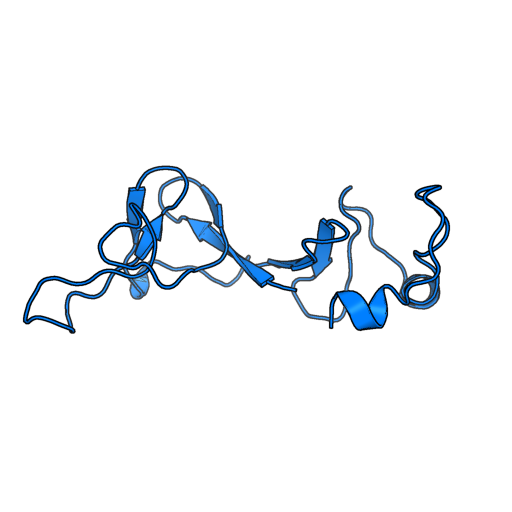201 7.606 -16.321 1.00 48.50 90 HIS A N 1
ATOM 716 C CA . HIS A 1 90 ? 18.854 8.177 -17.626 1.00 48.50 90 HIS A CA 1
ATOM 717 C C . HIS A 1 90 ? 17.360 8.062 -18.012 1.00 48.50 90 HIS A C 1
ATOM 719 O O . HIS A 1 90 ? 17.017 8.423 -19.138 1.00 48.50 90 HIS A O 1
ATOM 725 N N . ILE A 1 91 ? 16.438 7.652 -17.118 1.00 50.56 91 ILE A N 1
ATOM 726 C CA . ILE A 1 91 ? 14.967 7.694 -17.370 1.00 50.56 91 ILE A CA 1
ATOM 727 C C . ILE A 1 91 ? 14.461 9.149 -17.547 1.00 50.56 91 ILE A C 1
ATOM 729 O O . ILE A 1 91 ? 13.278 9.430 -17.603 1.00 50.56 91 ILE A O 1
ATOM 733 N N . SER A 1 92 ? 15.342 10.132 -17.671 1.00 44.72 92 SER A N 1
ATOM 734 C CA . SER A 1 92 ? 15.022 11.526 -17.955 1.00 44.72 92 SER A CA 1
ATOM 735 C C . SER A 1 92 ? 14.605 11.803 -19.410 1.00 44.72 92 SER A C 1
ATOM 737 O O . SER A 1 92 ? 14.284 12.949 -19.711 1.00 44.72 92 SER A O 1
ATOM 739 N N . TYR A 1 93 ? 14.620 10.820 -20.328 1.00 41.19 93 TYR A N 1
ATOM 740 C CA . TYR A 1 93 ? 14.542 11.119 -21.771 1.00 41.19 93 TYR A CA 1
ATOM 741 C C . TYR A 1 93 ? 13.285 10.661 -22.533 1.00 41.19 93 TYR A C 1
ATOM 743 O O . TYR A 1 93 ? 13.042 11.180 -23.619 1.00 41.19 93 TYR A O 1
ATOM 751 N N . LEU A 1 94 ? 12.466 9.731 -22.027 1.00 45.31 94 LEU A N 1
ATOM 752 C CA . LEU A 1 94 ? 11.381 9.158 -22.850 1.00 45.31 94 LEU A CA 1
ATOM 753 C C . LEU A 1 94 ? 10.020 9.863 -22.741 1.00 45.31 94 LEU A C 1
ATOM 755 O O . LEU A 1 94 ? 9.199 9.675 -23.634 1.00 45.31 94 LEU A O 1
ATOM 759 N N . ASP A 1 95 ? 9.811 10.738 -21.752 1.00 44.78 95 ASP A N 1
ATOM 760 C CA . ASP A 1 95 ? 8.486 11.341 -21.511 1.00 44.78 95 ASP A CA 1
ATOM 761 C C . ASP A 1 95 ? 8.341 12.806 -21.956 1.00 44.78 95 ASP A C 1
ATOM 763 O O . ASP A 1 95 ? 7.318 13.429 -21.694 1.00 44.78 95 ASP A O 1
ATOM 767 N N . GLY A 1 96 ? 9.317 13.382 -22.669 1.00 41.66 96 GLY A N 1
ATOM 768 C CA . GLY A 1 96 ? 9.129 14.648 -23.402 1.00 41.66 96 GLY A CA 1
ATOM 769 C C . GLY A 1 96 ? 8.746 15.890 -22.574 1.00 41.66 96 GLY A C 1
ATOM 770 O O . GLY A 1 96 ? 8.476 16.938 -23.161 1.00 41.66 96 GLY A O 1
ATOM 771 N N . VAL A 1 97 ? 8.746 15.824 -21.239 1.00 41.66 97 VAL A N 1
ATOM 772 C CA . VAL A 1 97 ? 8.449 16.962 -20.361 1.00 41.66 97 VAL A CA 1
ATOM 773 C C . VAL A 1 97 ? 9.745 17.522 -19.786 1.00 41.66 97 VAL A C 1
ATOM 775 O O . VAL A 1 97 ? 10.458 16.921 -18.989 1.00 41.66 97 VAL A O 1
ATOM 778 N N . GLN A 1 98 ? 10.042 18.722 -20.256 1.00 38.72 98 GLN A N 1
ATOM 779 C CA . GLN A 1 98 ? 11.153 19.580 -19.898 1.00 38.72 98 GLN A CA 1
ATOM 780 C C . GLN A 1 98 ? 11.106 19.962 -18.407 1.00 38.72 98 GLN A C 1
ATOM 782 O O . GLN A 1 98 ? 10.359 20.859 -18.030 1.00 38.72 98 GLN A O 1
ATOM 787 N N . SER A 1 99 ? 11.915 19.315 -17.563 1.00 37.84 99 SER A N 1
ATOM 788 C CA . SER A 1 99 ? 12.590 19.915 -16.395 1.00 37.84 99 SER A CA 1
ATOM 789 C C . SER A 1 99 ? 13.614 18.938 -15.817 1.00 37.84 99 SER A C 1
ATOM 791 O O . SER A 1 99 ? 13.3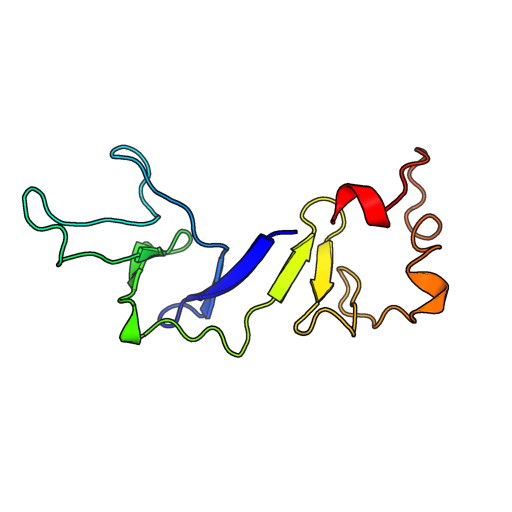26 17.775 -15.561 1.00 37.84 99 SER A O 1
ATOM 793 N N . VAL A 1 100 ? 14.843 19.419 -15.656 1.00 39.91 100 VAL A N 1
ATOM 794 C CA . VAL A 1 100 ? 16.005 18.640 -15.221 1.00 39.91 100 VAL A CA 1
ATOM 795 C C . VAL A 1 100 ? 15.908 18.397 -13.714 1.00 39.91 100 VAL A C 1
ATOM 797 O O . VAL A 1 100 ? 16.477 19.149 -12.931 1.00 39.91 100 VAL A O 1
ATOM 800 N N . HIS A 1 101 ? 15.196 17.355 -13.295 1.00 39.00 101 HIS A N 1
ATOM 801 C CA . HIS A 1 101 ? 15.292 16.839 -11.933 1.00 39.00 101 HIS A CA 1
ATOM 802 C C . HIS A 1 101 ? 15.750 15.384 -11.978 1.00 39.00 101 HIS A C 1
ATOM 804 O O . HIS A 1 101 ? 15.316 14.582 -12.804 1.00 39.00 101 HIS A O 1
ATOM 810 N N . HIS A 1 102 ? 16.757 15.081 -11.164 1.00 45.78 102 HIS A N 1
ATOM 811 C CA . HIS A 1 102 ? 17.307 13.743 -11.039 1.00 45.78 102 HIS A CA 1
ATOM 812 C C . HIS A 1 102 ? 16.195 12.846 -10.473 1.00 45.78 102 HIS A C 1
ATOM 814 O O . HIS A 1 102 ? 15.908 12.904 -9.282 1.00 45.78 102 HIS A O 1
ATOM 820 N N . LEU A 1 103 ? 15.583 12.002 -11.312 1.00 50.34 103 LEU A N 1
ATOM 821 C CA . LEU A 1 103 ? 14.506 11.075 -10.913 1.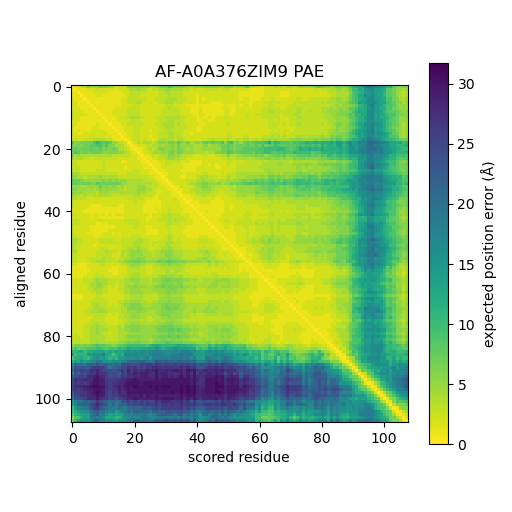00 50.34 103 LEU A CA 1
ATOM 822 C C . LEU A 1 103 ? 14.918 10.167 -9.739 1.00 50.34 103 LEU A C 1
ATOM 824 O O . LEU A 1 103 ? 14.073 9.716 -8.971 1.00 50.34 103 LEU A O 1
ATOM 828 N N . GLY A 1 104 ? 16.229 9.947 -9.574 1.00 47.66 104 GLY A N 1
ATOM 829 C CA . GLY A 1 104 ? 16.803 9.293 -8.403 1.00 47.66 104 GLY A CA 1
ATOM 830 C C . GLY A 1 104 ? 16.577 10.057 -7.092 1.00 47.66 104 GLY A C 1
ATOM 831 O O . GLY A 1 104 ? 16.226 9.431 -6.107 1.00 47.66 104 GLY A O 1
ATOM 832 N N . THR A 1 105 ? 16.710 11.387 -7.046 1.00 53.78 105 THR A N 1
ATOM 833 C CA . THR A 1 105 ? 16.469 12.174 -5.814 1.00 53.78 105 THR A CA 1
ATOM 834 C C . THR A 1 105 ? 14.999 12.442 -5.524 1.00 53.78 105 THR A C 1
ATOM 836 O O . THR A 1 105 ? 14.663 12.674 -4.371 1.00 53.78 105 THR A O 1
ATOM 839 N N . ASP A 1 106 ? 14.124 12.414 -6.530 1.00 55.16 106 ASP A N 1
ATOM 840 C CA . ASP A 1 106 ? 12.702 12.735 -6.325 1.00 55.16 106 ASP A CA 1
ATOM 841 C C . ASP A 1 106 ? 11.889 11.533 -5.814 1.00 55.16 106 ASP A C 1
ATOM 843 O O . ASP A 1 106 ? 10.763 11.686 -5.337 1.00 55.16 106 ASP A O 1
ATOM 847 N N . CYS A 1 107 ? 12.446 10.324 -5.929 1.00 63.25 107 CYS A N 1
ATOM 848 C CA . CYS A 1 107 ? 11.795 9.082 -5.525 1.00 63.25 107 CYS A CA 1
ATOM 849 C C . CYS A 1 107 ? 12.501 8.362 -4.354 1.00 63.25 107 CYS A C 1
ATOM 851 O O . CYS A 1 107 ? 11.846 7.503 -3.748 1.00 63.25 107 CYS A O 1
ATOM 853 N N . LEU A 1 108 ? 13.767 8.688 -4.038 1.00 54.88 108 LEU A N 1
ATOM 854 C CA . LEU A 1 108 ? 14.510 8.188 -2.864 1.00 54.88 108 LEU A CA 1
ATOM 855 C C . LEU A 1 108 ? 14.125 8.921 -1.573 1.00 54.88 108 LEU A C 1
ATOM 857 O O . LEU A 1 108 ? 13.893 10.146 -1.624 1.00 54.88 108 LEU A O 1
#

Secondary structure (DSSP, 8-state):
-EEEEE-TTT--EEE--B--SS-SSEEEEETTEEEEEEEE-TTT--EE-GGG---TT-EEE-TTT--EESSSSSEE-TTS-EE-HHHHTTTTSSS-------HHHHH-

Sequence (108 aa):
MRFYVSCPHCGEAQYLKFGDESTPFGLKWEKDSPESVFYLCEHHGCVIHQSELDQSNGRWICENTGMWTRDGLTFFSAADNEIPPAALHHISYLDGVQSVHHLGTDCL

InterPro domains:
  IPR046453 Phage terminase large subunit GpA, ATPase domain [PF05876] (2-60)

Foldseek 3Di:
DFKWFADLPPRDIDGADDDDPPQLWHWDADPPCPVRIFTQDPPHGDTHDPVSTDSQPIWQAQPVFRWIDNPVPWIAGVVRHTQPPVCLQPPVPDPPDDDDDRPVVSRD

Mean predicted aligned error: 7.95 Å